Protein AF-A0A0J6SH55-F1 (afdb_monomer)

Foldseek 3Di:
DDDDPPDDPDDDDDPDDDPPPDDDDADQDWDKDWDWDDDPQGKIKIKIKTKHAPDPVSQKIKIKIWMWIKDGDPDPPWIKTKTKIKIKMWGNPDPVDIDIDIDIDIDMDTDDDD

Solvent-accessible surface area (backbone atoms only — not comparable to full-atom values): 6948 Å² total; per-residue (Å²): 142,88,86,79,89,86,76,81,84,76,82,76,87,70,100,79,69,87,79,79,80,76,76,83,73,70,44,88,60,72,49,77,47,76,49,77,48,79,53,72,66,73,17,37,36,38,38,39,39,38,35,12,51,79,39,96,86,54,44,31,30,28,35,39,38,39,36,46,34,41,44,39,45,98,52,90,88,38,45,32,42,38,42,36,42,36,46,36,40,37,34,54,79,47,102,91,38,74,49,73,50,76,52,78,47,79,46,80,48,65,61,82,86,132

Radius of gyration: 19.37 Å; Cα contacts (8 Å, |Δi|>4): 211; chains: 1; bounding box: 47×24×55 Å

Structure (mmCIF, N/CA/C/O backbone):
data_AF-A0A0J6SH55-F1
#
_entry.id   AF-A0A0J6SH55-F1
#
loop_
_atom_site.group_PDB
_atom_site.id
_atom_site.type_symbol
_atom_site.label_atom_id
_atom_site.label_alt_id
_atom_site.label_comp_id
_atom_site.label_asym_id
_atom_site.label_entity_id
_atom_site.label_seq_id
_atom_site.pdbx_PDB_ins_code
_atom_site.Cartn_x
_atom_site.Cartn_y
_atom_site.Cartn_z
_atom_site.occupancy
_atom_site.B_iso_or_equiv
_atom_site.auth_seq_id
_atom_site.auth_comp_id
_atom_site.auth_asym_id
_atom_site.auth_atom_id
_atom_site.pdbx_PDB_model_num
ATOM 1 N N . MET A 1 1 ? 29.056 -0.575 25.782 1.00 37.16 1 MET A N 1
ATOM 2 C CA . MET A 1 1 ? 28.087 0.495 26.114 1.00 37.16 1 MET A CA 1
ATOM 3 C C . MET A 1 1 ? 26.712 -0.150 26.171 1.00 37.16 1 MET A C 1
ATOM 5 O O . MET A 1 1 ? 26.297 -0.705 25.167 1.00 37.16 1 MET A O 1
ATOM 9 N N . LEU A 1 2 ? 26.099 -0.256 27.354 1.00 36.75 2 LEU A N 1
ATOM 10 C CA . LEU A 1 2 ? 25.108 -1.306 27.646 1.00 36.75 2 LEU A CA 1
ATOM 11 C C . LEU A 1 2 ? 23.937 -0.808 28.515 1.00 36.75 2 LEU A C 1
ATOM 13 O O . LEU A 1 2 ? 24.211 -0.288 29.595 1.00 36.75 2 LEU A O 1
ATOM 17 N N . LYS A 1 3 ? 22.677 -1.098 28.111 1.00 31.59 3 LYS A N 1
ATOM 18 C CA . LYS A 1 3 ? 21.582 -1.614 28.982 1.00 31.59 3 LYS A CA 1
ATOM 19 C C . LYS A 1 3 ? 20.344 -2.123 28.174 1.00 31.59 3 LYS A C 1
ATOM 21 O O . LYS A 1 3 ? 19.624 -1.310 27.614 1.00 31.59 3 LYS A O 1
ATOM 26 N N . GLY A 1 4 ? 20.057 -3.439 28.208 1.00 40.44 4 GLY A N 1
ATOM 27 C CA . GLY A 1 4 ? 18.721 -4.063 27.972 1.00 40.44 4 GLY A CA 1
ATOM 28 C C . GLY A 1 4 ? 18.433 -4.640 26.566 1.00 40.44 4 GLY A C 1
ATOM 29 O O . GLY A 1 4 ? 18.759 -3.972 25.597 1.00 40.44 4 GLY A O 1
ATOM 30 N N . PRO A 1 5 ? 17.863 -5.863 26.416 1.00 41.47 5 PRO A N 1
ATOM 31 C CA . PRO A 1 5 ? 18.180 -6.803 25.332 1.00 41.47 5 PRO A CA 1
ATOM 32 C C . PRO A 1 5 ? 17.570 -6.425 23.975 1.00 41.47 5 PRO A C 1
ATOM 34 O O . PRO A 1 5 ? 16.522 -6.913 23.565 1.00 41.47 5 PRO A O 1
ATOM 37 N N . SER A 1 6 ? 18.313 -5.624 23.223 1.00 39.66 6 SER A N 1
ATOM 38 C CA . SER A 1 6 ? 18.092 -5.262 21.816 1.00 39.66 6 SER A CA 1
ATOM 39 C C . SER A 1 6 ? 18.316 -6.429 20.826 1.00 39.66 6 SER A C 1
ATOM 41 O O . SER A 1 6 ? 18.564 -6.193 19.648 1.00 39.66 6 SER A O 1
ATOM 43 N N . GLY A 1 7 ? 18.297 -7.686 21.294 1.00 35.53 7 GLY A N 1
ATOM 44 C CA . GLY A 1 7 ? 18.912 -8.835 20.613 1.00 35.53 7 GLY A CA 1
ATOM 45 C C . GLY A 1 7 ? 17.975 -9.889 20.011 1.00 35.53 7 GLY A C 1
ATOM 46 O O . GLY A 1 7 ? 18.484 -10.852 19.453 1.00 35.53 7 GLY A O 1
ATOM 47 N N . ALA A 1 8 ? 16.645 -9.753 20.108 1.00 33.88 8 ALA A N 1
ATOM 48 C CA . ALA A 1 8 ? 15.715 -10.820 19.690 1.00 33.88 8 ALA A CA 1
ATOM 49 C C . ALA A 1 8 ? 14.815 -10.507 18.473 1.00 33.88 8 ALA A C 1
ATOM 51 O O . ALA A 1 8 ? 14.163 -11.420 17.980 1.00 33.88 8 ALA A O 1
ATOM 52 N N . LEU A 1 9 ? 14.761 -9.264 17.969 1.00 39.72 9 LEU A N 1
ATOM 53 C CA . LEU A 1 9 ? 13.836 -8.885 16.877 1.00 39.72 9 LEU A CA 1
ATOM 54 C C . LEU A 1 9 ? 14.500 -8.650 15.514 1.00 39.72 9 LEU A C 1
ATOM 56 O O . LEU A 1 9 ? 13.810 -8.622 14.501 1.00 39.72 9 LEU A O 1
ATOM 60 N N . TYR A 1 10 ? 15.826 -8.524 15.466 1.00 38.06 10 TYR A N 1
ATOM 61 C CA . TYR A 1 10 ? 16.564 -8.313 14.219 1.00 38.06 10 TYR A CA 1
ATOM 62 C C . TYR A 1 10 ? 17.313 -9.587 13.841 1.00 38.06 10 TYR A C 1
ATOM 64 O O . TYR A 1 10 ? 18.537 -9.684 13.919 1.00 38.06 10 TYR A O 1
ATOM 72 N N . GLY A 1 11 ? 16.535 -10.602 13.470 1.00 31.03 11 GLY A N 1
ATOM 73 C CA . GLY A 1 11 ? 17.050 -11.786 12.807 1.00 31.03 11 GLY A CA 1
ATOM 74 C C . GLY A 1 11 ? 17.587 -11.411 11.428 1.00 31.03 11 GLY A C 1
ATOM 75 O O . GLY A 1 11 ? 16.815 -11.113 10.527 1.00 31.03 11 GLY A O 1
ATOM 76 N N . ARG A 1 12 ? 18.915 -11.480 11.300 1.00 33.38 12 ARG A N 1
ATOM 77 C CA . ARG A 1 12 ? 19.710 -11.484 10.065 1.00 33.38 12 ARG A CA 1
ATOM 78 C C . ARG A 1 12 ? 19.737 -10.170 9.270 1.00 33.38 12 ARG A C 1
ATOM 80 O O . ARG A 1 12 ? 18.980 -9.922 8.344 1.00 33.38 12 ARG A O 1
ATOM 87 N N . SER A 1 13 ? 20.743 -9.387 9.638 1.00 31.44 13 SER A N 1
ATOM 88 C CA . SER A 1 13 ? 21.487 -8.456 8.795 1.00 31.44 13 SER A CA 1
ATOM 89 C C . SER A 1 13 ? 21.712 -8.959 7.360 1.00 31.44 13 SER A C 1
ATOM 91 O O . SER A 1 13 ? 22.339 -10.006 7.183 1.00 31.44 13 SER A O 1
ATOM 93 N N . ASP A 1 14 ? 21.344 -8.147 6.371 1.00 27.50 14 ASP A N 1
ATOM 94 C CA . ASP A 1 14 ? 22.058 -8.065 5.093 1.00 27.50 14 ASP A CA 1
ATOM 95 C C . ASP A 1 14 ? 22.918 -6.779 5.103 1.00 27.50 14 ASP A C 1
ATOM 97 O O . ASP A 1 14 ? 22.444 -5.721 5.538 1.00 27.50 14 ASP A O 1
ATOM 101 N N . PRO A 1 15 ? 24.203 -6.837 4.706 1.00 41.25 15 PRO A N 1
ATOM 102 C CA . PRO A 1 15 ? 25.140 -5.724 4.827 1.00 41.25 15 PRO A CA 1
ATOM 103 C C . PRO A 1 15 ? 24.866 -4.681 3.734 1.00 41.25 15 PRO A C 1
ATOM 105 O O . PRO A 1 15 ? 25.463 -4.708 2.666 1.00 41.25 15 PRO A O 1
ATOM 108 N N . GLY A 1 16 ? 23.935 -3.763 3.987 1.00 33.75 16 GLY A N 1
ATOM 109 C CA . GLY A 1 16 ? 23.610 -2.689 3.034 1.00 33.75 16 GLY A CA 1
ATOM 110 C C . GLY A 1 16 ? 22.941 -1.454 3.634 1.00 33.75 16 GLY A C 1
ATOM 111 O O . GLY A 1 16 ? 22.643 -0.509 2.910 1.00 33.75 16 GLY A O 1
ATOM 112 N N . GLY A 1 17 ? 22.732 -1.435 4.952 1.00 31.45 17 GLY A N 1
ATOM 113 C CA . GLY A 1 17 ? 21.969 -0.396 5.633 1.00 31.45 17 GLY A CA 1
ATOM 114 C C . GLY A 1 17 ? 20.529 -0.832 5.889 1.00 31.45 17 GLY A C 1
ATOM 115 O O . GLY A 1 17 ? 19.868 -1.442 5.053 1.00 31.45 17 GLY A O 1
ATOM 116 N N . THR A 1 18 ? 20.042 -0.532 7.087 1.00 32.19 18 THR A N 1
ATOM 117 C CA . THR A 1 18 ? 18.660 -0.799 7.476 1.00 32.19 18 THR A CA 1
ATOM 118 C C . THR A 1 18 ? 17.760 0.220 6.779 1.00 32.19 18 THR A C 1
ATOM 120 O O . THR A 1 18 ? 17.613 1.345 7.253 1.00 32.19 18 THR A O 1
ATOM 123 N N . ILE A 1 19 ? 17.166 -0.136 5.637 1.00 34.94 19 ILE A N 1
ATOM 124 C CA . ILE A 1 19 ? 16.074 0.660 5.069 1.00 34.94 19 ILE A CA 1
ATOM 125 C C . ILE A 1 19 ? 14.855 0.404 5.950 1.00 34.94 19 ILE A C 1
ATOM 127 O O . ILE A 1 19 ? 14.230 -0.652 5.882 1.00 34.94 19 ILE A O 1
ATOM 131 N N . ASN A 1 20 ? 14.538 1.365 6.812 1.00 33.50 20 ASN A N 1
ATOM 132 C CA . ASN A 1 20 ? 13.310 1.332 7.586 1.00 33.50 20 ASN A CA 1
ATOM 133 C C . ASN A 1 20 ? 12.135 1.623 6.640 1.00 33.50 20 ASN A C 1
ATOM 135 O O . ASN A 1 20 ? 11.857 2.779 6.321 1.00 33.50 20 ASN A O 1
ATOM 139 N N . ILE A 1 21 ? 11.475 0.578 6.139 1.00 38.53 21 ILE A N 1
ATOM 140 C CA . ILE A 1 21 ? 10.222 0.724 5.397 1.00 38.53 21 ILE A CA 1
ATOM 141 C C . ILE A 1 21 ? 9.124 0.954 6.438 1.00 38.53 21 ILE A C 1
ATOM 143 O O . ILE A 1 21 ? 8.527 0.016 6.952 1.00 38.53 21 ILE A O 1
ATOM 147 N N . LEU A 1 22 ? 8.883 2.219 6.780 1.00 37.94 22 LEU A N 1
ATOM 148 C CA . LEU A 1 22 ? 7.701 2.607 7.543 1.00 37.94 22 LEU A CA 1
ATOM 149 C C . LEU A 1 22 ? 6.475 2.425 6.641 1.00 37.94 22 LEU A C 1
ATOM 151 O O . LEU A 1 22 ? 6.277 3.180 5.687 1.00 37.94 22 LEU A O 1
ATOM 155 N N . THR A 1 23 ? 5.661 1.411 6.925 1.00 41.97 23 THR A N 1
ATOM 156 C CA . THR A 1 23 ? 4.373 1.197 6.261 1.00 41.97 23 THR A CA 1
ATOM 157 C C . THR A 1 23 ? 3.456 2.386 6.525 1.00 41.97 23 THR A C 1
ATOM 159 O O . THR A 1 23 ? 3.262 2.825 7.664 1.00 41.97 23 THR A O 1
ATOM 162 N N . LYS A 1 24 ? 2.893 2.939 5.450 1.00 45.34 24 LYS A N 1
ATOM 163 C CA . LYS A 1 24 ? 2.015 4.103 5.529 1.00 45.34 24 LYS A CA 1
ATOM 164 C C . LYS A 1 24 ? 0.728 3.691 6.268 1.00 45.34 24 LYS A C 1
ATOM 166 O O . LYS A 1 24 ? 0.015 2.791 5.835 1.00 45.34 24 LYS A O 1
ATOM 171 N N . GLN A 1 25 ? 0.439 4.342 7.393 1.00 46.59 25 GLN A N 1
ATOM 172 C CA . GLN A 1 25 ? -0.677 3.979 8.274 1.00 46.59 25 GLN A CA 1
ATOM 173 C C . GLN A 1 25 ? -2.047 4.291 7.634 1.00 46.59 25 GLN A C 1
ATOM 175 O O . GLN A 1 25 ? -2.133 5.206 6.808 1.00 46.59 25 GLN A O 1
ATOM 180 N N . PRO A 1 26 ? -3.120 3.561 7.985 1.00 46.88 26 PRO A N 1
ATOM 181 C CA . PRO A 1 26 ? -4.463 3.851 7.493 1.00 46.88 26 PRO A CA 1
ATOM 182 C C . PRO A 1 26 ? -4.926 5.245 7.939 1.00 46.88 26 PRO A C 1
ATOM 184 O O . PRO A 1 26 ? -4.773 5.614 9.103 1.00 46.88 26 PRO A O 1
ATOM 187 N N . VAL A 1 27 ? -5.483 6.017 7.008 1.00 57.28 27 VAL A N 1
ATOM 188 C CA . VAL A 1 27 ? -6.015 7.364 7.254 1.00 57.28 27 VAL A CA 1
ATOM 189 C C . VAL A 1 27 ? -7.538 7.258 7.343 1.00 57.28 27 VAL A C 1
ATOM 191 O O . VAL A 1 27 ? -8.144 6.518 6.573 1.00 57.28 27 VAL A O 1
ATOM 194 N N . ALA A 1 28 ? -8.170 7.973 8.276 1.00 56.09 28 ALA A N 1
ATOM 195 C CA . ALA A 1 28 ? -9.622 7.895 8.492 1.00 56.09 28 ALA A CA 1
ATOM 196 C C . ALA A 1 28 ? -10.456 8.457 7.322 1.00 56.09 28 ALA A C 1
ATOM 198 O O . ALA A 1 28 ? -11.653 8.196 7.232 1.00 56.09 28 ALA A O 1
ATOM 199 N N . LEU A 1 29 ? -9.832 9.224 6.424 1.00 71.06 29 LEU A N 1
ATOM 200 C CA . LEU A 1 29 ? -10.469 9.762 5.228 1.00 71.06 29 LEU A CA 1
ATOM 201 C C . LEU A 1 29 ? -10.127 8.890 4.014 1.00 71.06 29 LEU A C 1
ATOM 203 O O . LEU A 1 29 ? -8.953 8.548 3.840 1.00 71.06 29 LEU A O 1
ATOM 207 N N . PRO A 1 30 ? -11.117 8.547 3.170 1.00 82.06 30 PRO A N 1
ATOM 208 C CA . PRO A 1 30 ? -10.859 7.809 1.947 1.00 82.06 30 PRO A CA 1
ATOM 209 C C . PRO A 1 30 ? -9.988 8.640 1.004 1.00 82.06 30 PRO A C 1
ATOM 211 O O . PRO A 1 30 ? -10.253 9.821 0.773 1.00 82.06 30 PRO A O 1
ATOM 214 N N . PHE A 1 31 ? -8.959 8.014 0.445 1.00 86.12 31 PHE A N 1
ATOM 215 C CA . PHE A 1 31 ? -8.086 8.625 -0.546 1.00 86.12 31 PHE A CA 1
ATOM 216 C C . PHE A 1 31 ? -7.688 7.608 -1.614 1.00 86.12 31 PHE A C 1
ATOM 218 O O . PHE A 1 31 ? -7.644 6.399 -1.371 1.00 86.12 31 PHE A O 1
ATOM 225 N N . VAL A 1 32 ? -7.371 8.131 -2.794 1.00 88.94 32 VAL A N 1
ATOM 226 C CA . VAL A 1 32 ? -6.768 7.384 -3.895 1.00 88.94 32 VAL A CA 1
ATOM 227 C C . VAL A 1 32 ? -5.717 8.281 -4.531 1.00 88.94 32 VAL A C 1
ATOM 229 O O . VAL A 1 32 ? -6.013 9.405 -4.934 1.00 88.94 32 VAL A O 1
ATOM 232 N N . GLU A 1 33 ? -4.495 7.781 -4.617 1.00 84.44 33 GLU A N 1
ATOM 233 C CA . GLU A 1 33 ? -3.371 8.409 -5.293 1.00 84.44 33 GLU A CA 1
ATOM 234 C C . GLU A 1 33 ? -2.869 7.456 -6.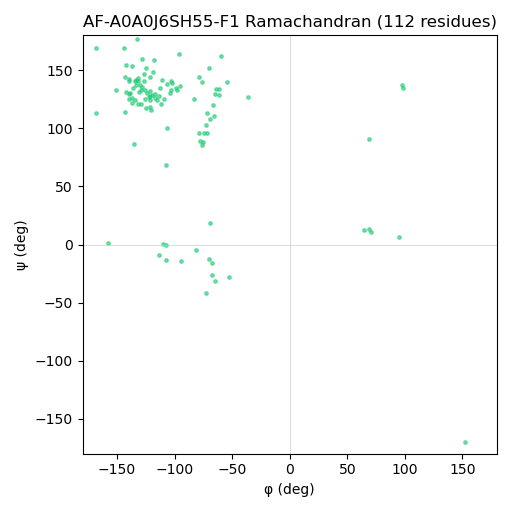377 1.00 84.44 33 GLU A C 1
ATOM 236 O O . GLU A 1 33 ? -2.672 6.264 -6.143 1.00 84.44 33 GLU A O 1
ATOM 241 N N . MET A 1 34 ? -2.670 7.983 -7.581 1.00 87.69 34 MET A N 1
ATOM 242 C CA . MET A 1 34 ? -2.074 7.246 -8.687 1.00 87.69 34 MET A CA 1
ATOM 243 C C . MET A 1 34 ? -1.027 8.122 -9.357 1.00 87.69 34 MET A C 1
ATOM 245 O O . MET A 1 34 ? -1.217 9.326 -9.521 1.00 87.69 34 MET A O 1
ATOM 249 N N . GLY A 1 35 ? 0.079 7.507 -9.755 1.00 81.94 35 GLY A N 1
ATOM 250 C CA . GLY A 1 35 ? 1.199 8.187 -10.388 1.00 81.94 35 GLY A CA 1
ATOM 251 C C . GLY A 1 35 ? 1.761 7.350 -11.521 1.00 81.94 35 GLY A C 1
ATOM 252 O O . GLY A 1 35 ? 1.825 6.127 -11.432 1.00 81.94 35 GLY A O 1
ATOM 253 N N . THR A 1 36 ? 2.170 8.005 -12.602 1.00 84.75 36 THR A N 1
ATOM 254 C CA . THR A 1 36 ? 2.920 7.362 -13.681 1.00 84.75 36 THR A CA 1
ATOM 255 C C . THR A 1 36 ? 4.164 8.181 -13.988 1.00 84.75 36 THR A C 1
ATOM 257 O O . THR A 1 36 ? 4.105 9.401 -14.110 1.00 84.75 36 THR A O 1
ATOM 260 N N . LEU A 1 37 ? 5.295 7.498 -14.093 1.00 79.06 37 LEU A N 1
ATOM 261 C CA . LEU A 1 37 ? 6.604 8.038 -14.419 1.00 79.06 37 LEU A CA 1
ATOM 262 C C . LEU A 1 37 ? 7.093 7.372 -15.697 1.00 79.06 37 LEU A C 1
ATOM 264 O O . LEU A 1 37 ? 7.133 6.147 -15.781 1.00 79.06 37 LEU A O 1
ATOM 268 N N . PHE A 1 38 ? 7.503 8.186 -16.661 1.00 84.38 38 PHE A N 1
ATOM 269 C CA . PHE A 1 38 ? 8.162 7.736 -17.880 1.00 84.38 38 PHE A CA 1
ATOM 270 C C . PHE A 1 38 ? 9.618 8.193 -17.849 1.00 84.38 38 PHE A C 1
ATOM 272 O O . PHE A 1 38 ? 9.921 9.291 -17.381 1.00 84.38 38 PHE A O 1
ATOM 279 N N . GLY A 1 39 ? 10.518 7.341 -18.323 1.00 76.06 39 GLY A N 1
ATOM 280 C CA . GLY A 1 39 ? 11.946 7.608 -18.395 1.00 76.06 39 GLY A CA 1
ATOM 281 C C . GLY A 1 39 ? 12.518 7.240 -19.757 1.00 76.06 39 GLY A C 1
ATOM 282 O O . GLY A 1 39 ? 11.827 6.725 -20.637 1.00 76.06 39 GLY A O 1
ATOM 283 N N . SER A 1 40 ? 13.8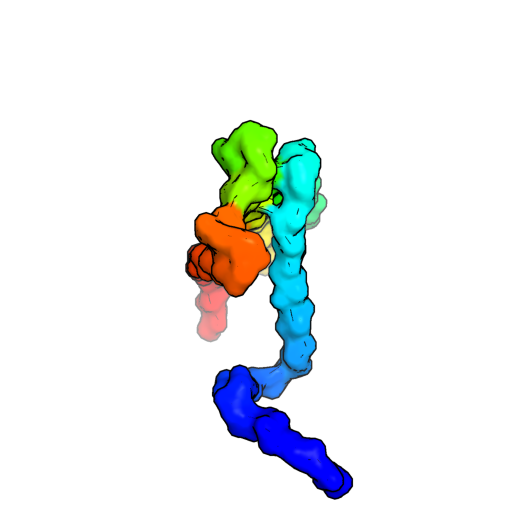08 7.508 -19.927 1.00 73.31 40 SER A N 1
ATOM 284 C CA . SER A 1 40 ? 14.542 7.131 -21.133 1.00 73.31 40 SER A CA 1
ATOM 285 C C . SER A 1 40 ? 14.520 5.616 -21.373 1.00 73.31 40 SER A C 1
ATOM 287 O O . SER A 1 40 ? 14.253 4.821 -20.468 1.00 73.31 40 SER A O 1
ATOM 289 N N . PHE A 1 41 ? 14.827 5.231 -22.613 1.00 70.19 41 PHE A N 1
ATOM 290 C CA . PHE A 1 41 ? 14.968 3.840 -23.057 1.00 70.19 41 PHE A CA 1
ATOM 291 C C . PHE A 1 41 ? 13.695 2.986 -22.990 1.00 70.19 41 PHE A C 1
ATOM 293 O O . PHE A 1 41 ? 13.797 1.793 -23.188 1.00 70.19 41 PHE A O 1
ATOM 300 N N . GLY A 1 42 ? 12.503 3.563 -22.786 1.00 69.38 42 GLY A N 1
ATOM 301 C CA . GLY A 1 42 ? 11.246 2.799 -22.683 1.00 69.38 42 GLY A CA 1
ATOM 302 C C . GLY A 1 42 ? 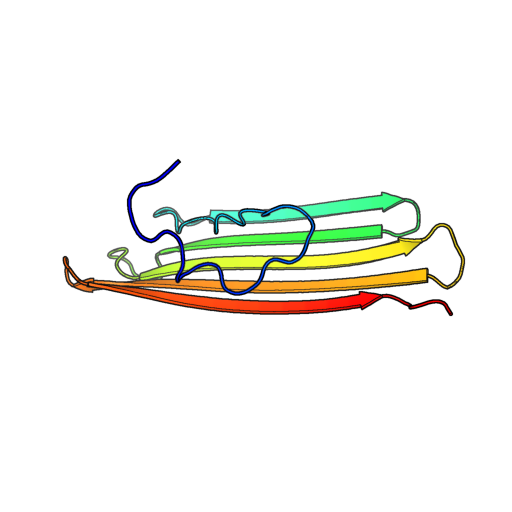10.839 2.465 -21.244 1.00 69.38 42 GLY A C 1
ATOM 303 O O . GLY A 1 42 ? 9.849 1.772 -21.019 1.00 69.38 42 GLY A O 1
ATOM 304 N N . THR A 1 43 ? 11.563 3.002 -20.256 1.00 78.19 43 THR A N 1
ATOM 305 C CA . THR A 1 43 ? 11.241 2.825 -18.838 1.00 78.19 43 THR A CA 1
ATOM 306 C C . THR A 1 43 ? 9.905 3.482 -18.491 1.00 78.19 43 THR A C 1
ATOM 308 O O . THR A 1 43 ? 9.695 4.669 -18.748 1.00 78.19 43 THR A O 1
ATOM 311 N N . ALA A 1 44 ? 9.021 2.737 -17.832 1.00 83.19 44 ALA A N 1
ATOM 312 C CA . ALA A 1 44 ? 7.756 3.243 -17.318 1.00 83.19 44 ALA A CA 1
ATOM 313 C C . ALA A 1 44 ? 7.463 2.655 -15.936 1.00 83.19 44 ALA A C 1
ATOM 315 O O . ALA A 1 44 ? 7.701 1.477 -15.678 1.00 83.19 44 ALA A O 1
ATOM 316 N N . ARG A 1 45 ? 6.920 3.469 -15.035 1.00 82.06 45 ARG A N 1
ATOM 317 C CA . ARG A 1 45 ? 6.522 3.055 -13.690 1.00 82.06 45 ARG A CA 1
ATOM 318 C C . ARG A 1 45 ? 5.173 3.650 -13.343 1.00 82.06 45 ARG A C 1
ATOM 320 O O . ARG A 1 45 ? 5.042 4.863 -13.275 1.00 82.06 45 ARG A O 1
ATOM 327 N N . THR A 1 46 ? 4.216 2.791 -13.040 1.00 85.12 46 THR A N 1
ATOM 328 C CA . THR A 1 46 ? 2.911 3.151 -12.494 1.00 85.12 46 THR A CA 1
ATOM 329 C C . THR A 1 46 ? 2.860 2.759 -11.024 1.00 85.12 46 THR A C 1
ATOM 331 O O . THR A 1 46 ? 3.361 1.701 -10.634 1.00 85.12 46 THR A O 1
ATOM 334 N N . THR A 1 47 ? 2.290 3.625 -10.200 1.00 86.56 47 THR A N 1
ATOM 335 C CA . THR A 1 47 ? 2.071 3.392 -8.775 1.00 86.56 47 THR A CA 1
ATOM 336 C C . THR A 1 47 ? 0.650 3.756 -8.407 1.00 86.56 47 THR A C 1
ATOM 338 O O . THR A 1 47 ? 0.132 4.764 -8.886 1.00 86.56 47 THR A O 1
ATOM 341 N N . ASP A 1 48 ? 0.075 2.990 -7.499 1.00 89.06 48 ASP A N 1
ATOM 342 C CA . ASP A 1 48 ? -1.233 3.241 -6.920 1.00 89.06 48 ASP A CA 1
ATOM 343 C C . ASP A 1 48 ? -1.171 3.083 -5.394 1.00 89.06 48 ASP A C 1
ATOM 345 O O . ASP A 1 48 ? -0.435 2.255 -4.848 1.00 89.06 48 ASP A O 1
ATOM 349 N N . ASP A 1 49 ? -1.894 3.949 -4.695 1.00 89.75 49 ASP A N 1
ATOM 350 C CA . ASP A 1 49 ? -2.037 3.947 -3.246 1.00 89.75 49 ASP A CA 1
ATOM 351 C C . ASP A 1 49 ? -3.467 4.358 -2.913 1.00 89.75 49 ASP A C 1
ATOM 353 O O . ASP A 1 49 ? -3.886 5.481 -3.185 1.00 89.75 49 ASP A O 1
ATOM 357 N N . ALA A 1 50 ? -4.228 3.438 -2.344 1.00 90.81 50 ALA A N 1
ATOM 358 C CA . ALA A 1 50 ? -5.597 3.687 -1.930 1.00 90.81 50 ALA A CA 1
ATOM 359 C C . ALA A 1 50 ? -5.765 3.297 -0.471 1.00 90.81 50 ALA A C 1
ATOM 361 O O . ALA A 1 50 ? -5.162 2.334 0.003 1.00 90.81 50 ALA A O 1
ATOM 362 N N . GLY A 1 51 ? -6.612 4.013 0.251 1.00 90.75 51 GLY A N 1
ATOM 363 C CA . GLY A 1 51 ? -6.930 3.650 1.621 1.00 90.75 51 GLY A CA 1
ATOM 364 C C . GLY A 1 51 ? -8.113 4.420 2.165 1.00 90.75 51 GLY A C 1
ATOM 365 O O . GLY A 1 51 ? -8.588 5.380 1.561 1.00 90.75 51 GLY A O 1
ATOM 366 N N . GLY A 1 52 ? -8.599 3.975 3.315 1.00 89.31 52 GLY A N 1
ATOM 367 C CA . GLY A 1 52 ? -9.744 4.582 3.980 1.00 89.31 52 GLY A CA 1
ATOM 368 C C . GLY A 1 52 ? -10.516 3.593 4.850 1.00 89.31 52 GLY A C 1
ATOM 369 O O . GLY A 1 52 ? -10.052 2.472 5.077 1.00 89.31 52 GLY A O 1
ATOM 370 N N . PRO A 1 53 ? -11.699 3.994 5.339 1.00 93.88 53 PRO A N 1
ATOM 371 C CA . PRO A 1 53 ? -12.583 3.113 6.087 1.00 93.88 53 PRO A CA 1
ATOM 372 C C . PRO A 1 53 ? -13.323 2.126 5.172 1.00 93.88 53 PRO A C 1
ATOM 374 O O . PRO A 1 53 ? -13.787 2.491 4.093 1.00 93.88 53 PRO A O 1
ATOM 377 N N . LEU A 1 54 ? -13.453 0.874 5.619 1.00 93.00 54 LEU A N 1
ATOM 378 C CA . LEU A 1 54 ? -14.325 -0.150 5.025 1.00 93.00 54 LEU A CA 1
ATOM 379 C C . LEU A 1 54 ? -15.698 -0.221 5.711 1.00 93.00 54 LEU A C 1
ATOM 381 O O . LEU A 1 54 ? -16.621 -0.825 5.169 1.00 93.00 54 LEU A O 1
ATOM 385 N N . THR A 1 55 ? -15.845 0.389 6.888 1.00 92.81 55 THR A N 1
ATOM 386 C CA . THR A 1 55 ? -17.096 0.440 7.654 1.00 92.81 55 THR A CA 1
ATOM 387 C C . THR A 1 55 ? -17.489 1.885 7.964 1.00 92.81 55 THR A C 1
ATOM 389 O O . THR A 1 55 ? -16.634 2.763 8.066 1.00 92.81 55 THR A O 1
ATOM 392 N N . GLN A 1 56 ? -18.791 2.156 8.113 1.00 91.00 56 GLN A N 1
ATOM 393 C CA . GLN A 1 56 ? -19.303 3.516 8.367 1.00 91.00 56 GLN A CA 1
ATOM 394 C C . GLN A 1 56 ? -18.848 4.097 9.713 1.00 91.00 56 GLN A C 1
ATOM 396 O O . GLN A 1 56 ? -18.680 5.305 9.838 1.00 91.00 56 GLN A O 1
ATOM 401 N N . ASP A 1 57 ? -18.653 3.235 10.709 1.00 91.00 57 ASP A N 1
ATOM 402 C CA . ASP A 1 57 ? -18.149 3.569 12.043 1.00 91.00 57 ASP A CA 1
ATOM 403 C C . ASP A 1 57 ? -16.614 3.701 12.090 1.00 91.00 57 ASP A C 1
ATOM 405 O O . ASP A 1 57 ? -16.061 4.055 13.128 1.00 91.00 57 ASP A O 1
ATOM 409 N N . GLY A 1 58 ? -15.913 3.408 10.987 1.00 90.94 58 GLY A N 1
ATOM 410 C CA . GLY A 1 58 ? -14.454 3.485 10.898 1.00 90.94 58 GLY A CA 1
ATOM 411 C C . GLY A 1 58 ? -13.705 2.409 11.693 1.00 90.94 58 GLY A C 1
ATOM 412 O O . GLY A 1 58 ? -12.488 2.513 11.840 1.00 90.94 58 GLY A O 1
ATOM 413 N N . SER A 1 59 ? -14.394 1.379 12.200 1.00 93.88 59 SER A N 1
ATOM 414 C CA . SER A 1 59 ? -13.767 0.284 12.954 1.00 93.88 59 SER A CA 1
ATOM 415 C C . SER A 1 59 ? -12.863 -0.594 12.091 1.00 93.88 59 SER A C 1
ATOM 417 O O . SER A 1 59 ? -11.905 -1.170 12.609 1.00 93.88 59 SER A O 1
ATOM 419 N N . VAL A 1 60 ? -13.114 -0.670 10.780 1.00 95.06 60 VAL A N 1
ATOM 420 C CA . VAL A 1 60 ? -12.241 -1.351 9.818 1.00 95.06 60 VAL A CA 1
ATOM 421 C C . VAL A 1 60 ? -11.659 -0.337 8.844 1.00 95.06 60 VAL A C 1
ATOM 423 O O . VAL A 1 60 ? -12.392 0.367 8.152 1.00 95.06 60 VAL A O 1
ATOM 426 N N . LEU A 1 61 ? -10.333 -0.304 8.744 1.00 93.38 61 LEU A N 1
ATOM 427 C CA . LEU A 1 61 ? -9.586 0.522 7.803 1.00 93.38 61 LEU A CA 1
ATOM 428 C C . LEU A 1 61 ? -8.769 -0.366 6.865 1.00 93.38 61 LEU A C 1
ATOM 430 O O . LEU A 1 61 ? -8.274 -1.418 7.271 1.00 93.38 61 LEU A O 1
ATOM 434 N N . TYR A 1 62 ? -8.571 0.078 5.630 1.00 94.06 62 TYR A N 1
ATOM 435 C CA . TYR A 1 62 ? -7.699 -0.595 4.674 1.00 94.06 62 TYR A CA 1
ATOM 436 C C . TYR A 1 62 ? -6.684 0.361 4.059 1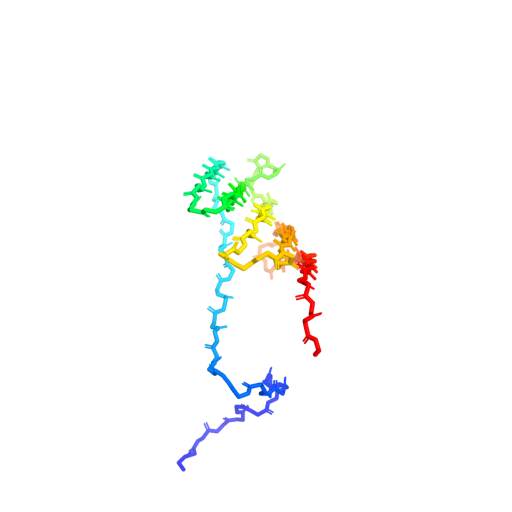.00 94.06 62 TYR A C 1
ATOM 438 O O . TYR A 1 62 ? -6.870 1.582 4.030 1.00 94.06 62 TYR A O 1
ATOM 446 N N . ARG A 1 63 ? -5.615 -0.230 3.531 1.00 93.19 63 ARG A N 1
ATOM 447 C CA . ARG A 1 63 ? -4.701 0.401 2.592 1.00 93.19 63 ARG A CA 1
ATOM 448 C C . ARG A 1 63 ? -4.243 -0.617 1.558 1.00 93.19 63 ARG A C 1
ATOM 450 O O . ARG A 1 63 ? -4.030 -1.781 1.879 1.00 93.19 63 ARG A O 1
ATOM 457 N N . PHE A 1 64 ? -4.069 -0.180 0.326 1.00 93.19 64 PHE A N 1
ATOM 458 C CA . PHE A 1 64 ? -3.496 -0.968 -0.748 1.00 93.19 64 PHE A CA 1
ATOM 459 C C . PHE A 1 64 ? -2.410 -0.162 -1.441 1.00 93.19 64 PHE A C 1
ATOM 461 O O . PHE A 1 64 ? -2.622 1.004 -1.768 1.00 93.19 64 PHE A O 1
ATOM 468 N N . ASN A 1 65 ? -1.240 -0.766 -1.640 1.00 87.50 65 ASN A N 1
ATOM 469 C CA . ASN A 1 65 ? -0.142 -0.174 -2.398 1.00 87.50 65 ASN A CA 1
ATOM 470 C C . ASN A 1 65 ? 0.229 -1.089 -3.565 1.00 87.50 65 ASN A C 1
ATOM 472 O O . ASN A 1 65 ? 0.577 -2.253 -3.348 1.00 87.50 65 ASN A O 1
ATOM 476 N N . GLY A 1 66 ? 0.201 -0.548 -4.778 1.00 87.56 66 GLY A N 1
ATOM 477 C CA . GLY A 1 66 ? 0.570 -1.236 -6.005 1.00 87.56 66 GLY A CA 1
ATOM 478 C C . GLY A 1 66 ? 1.706 -0.535 -6.748 1.00 87.56 66 GLY A C 1
ATOM 479 O O . GLY A 1 66 ? 1.847 0.691 -6.737 1.00 87.56 66 GLY A O 1
ATOM 480 N N . VAL A 1 67 ? 2.575 -1.331 -7.377 1.00 86.31 67 VAL A N 1
ATOM 481 C CA . VAL A 1 67 ? 3.600 -0.838 -8.307 1.00 86.31 67 VAL A CA 1
ATOM 482 C C . VAL A 1 67 ? 3.700 -1.773 -9.499 1.00 86.31 67 VAL A C 1
ATOM 484 O O . VAL A 1 67 ? 3.908 -2.974 -9.334 1.00 86.31 67 VAL A O 1
ATOM 487 N N . LEU A 1 68 ? 3.661 -1.195 -10.695 1.00 85.19 68 LEU A N 1
ATOM 488 C CA . LEU A 1 68 ? 4.018 -1.842 -11.951 1.00 85.19 68 LEU A CA 1
ATOM 489 C C . LEU A 1 68 ? 5.147 -1.037 -12.581 1.00 85.19 68 LEU A C 1
ATOM 491 O O . LEU A 1 68 ? 4.977 0.145 -12.866 1.00 85.19 68 LEU A O 1
ATOM 495 N N . ALA A 1 69 ? 6.310 -1.641 -12.777 1.00 82.62 69 ALA A N 1
ATOM 496 C CA . ALA A 1 69 ? 7.438 -0.972 -13.403 1.00 82.62 69 ALA A CA 1
ATOM 497 C C . ALA A 1 69 ? 8.075 -1.861 -14.462 1.00 82.62 69 ALA A C 1
ATOM 499 O O . ALA A 1 69 ? 8.307 -3.042 -14.217 1.00 82.62 69 ALA A O 1
ATOM 500 N N . ARG A 1 70 ? 8.398 -1.249 -15.595 1.00 80.88 70 ARG A N 1
ATOM 501 C CA . ARG A 1 70 ? 9.236 -1.795 -16.652 1.00 80.88 70 ARG A CA 1
ATOM 502 C C . ARG A 1 70 ? 10.469 -0.915 -16.777 1.00 80.88 70 ARG A C 1
ATOM 504 O O . ARG A 1 70 ? 10.344 0.308 -16.856 1.00 80.88 70 ARG A O 1
ATOM 511 N N . GLN A 1 71 ? 11.641 -1.525 -16.762 1.00 68.44 71 GLN A N 1
ATOM 512 C CA . GLN A 1 71 ? 12.920 -0.870 -16.992 1.00 68.44 71 GLN A CA 1
ATOM 513 C C . GLN A 1 71 ? 13.578 -1.520 -18.198 1.00 68.44 71 GLN A C 1
ATOM 515 O O . GLN A 1 71 ? 13.936 -2.692 -18.157 1.00 68.44 71 GLN A O 1
ATOM 520 N N . ASP A 1 72 ? 13.742 -0.726 -19.244 1.00 62.72 72 ASP A N 1
ATOM 521 C CA . ASP A 1 72 ? 14.503 -1.086 -20.432 1.00 62.72 72 ASP A CA 1
ATOM 522 C C . ASP A 1 72 ? 15.864 -0.358 -20.340 1.00 62.72 72 ASP A C 1
ATOM 524 O O . ASP A 1 72 ? 15.949 0.777 -19.851 1.00 62.72 72 ASP A O 1
ATOM 528 N N . SER A 1 73 ? 16.950 -1.027 -20.730 1.00 54.12 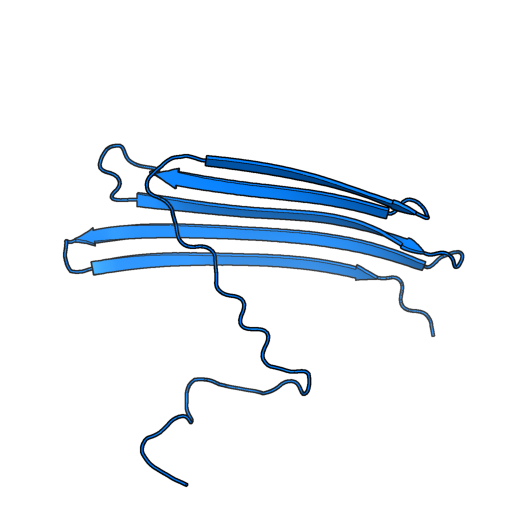73 SER A N 1
ATOM 529 C CA . SER A 1 73 ? 18.325 -0.527 -20.584 1.00 54.12 73 SER A CA 1
ATOM 530 C C . SER A 1 73 ? 18.860 0.145 -21.855 1.00 54.12 73 SER A C 1
ATOM 532 O O . SER A 1 73 ? 18.360 -0.059 -22.955 1.00 54.12 73 SER A O 1
ATOM 534 N N . PHE A 1 74 ? 19.950 0.908 -21.713 1.00 49.28 74 PHE A N 1
ATOM 535 C CA . PHE A 1 74 ? 20.750 1.412 -22.841 1.00 49.28 74 PHE A CA 1
ATOM 536 C C . PHE A 1 74 ? 21.546 0.306 -23.558 1.00 49.28 74 PHE A C 1
ATOM 538 O O . PHE A 1 74 ? 22.132 0.556 -24.610 1.00 49.28 74 PHE A O 1
ATOM 545 N N . ARG A 1 75 ? 21.632 -0.886 -22.951 1.00 47.38 75 ARG A N 1
ATOM 546 C CA . ARG A 1 75 ? 22.242 -2.085 -23.533 1.00 47.38 75 ARG A CA 1
ATOM 547 C C . ARG A 1 75 ? 21.150 -2.975 -24.115 1.00 47.38 75 ARG A C 1
ATOM 549 O O . ARG A 1 75 ? 20.172 -3.254 -23.420 1.00 47.38 75 ARG A O 1
ATOM 556 N N . ASP A 1 76 ? 21.355 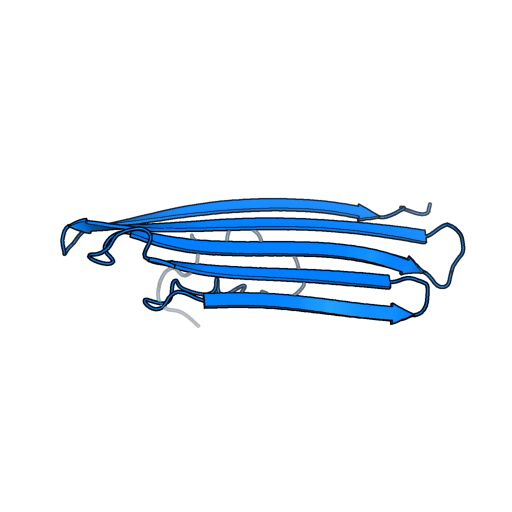-3.452 -25.339 1.00 49.53 76 ASP A N 1
ATOM 557 C CA . ASP A 1 76 ? 20.471 -4.435 -25.965 1.00 49.53 76 ASP A CA 1
ATOM 558 C C . ASP A 1 76 ? 20.316 -5.678 -25.063 1.00 49.53 76 ASP A C 1
ATOM 560 O O . ASP A 1 76 ? 21.285 -6.136 -24.457 1.00 49.53 76 ASP A O 1
ATOM 564 N N . TYR A 1 77 ? 19.093 -6.217 -24.983 1.00 50.44 77 TYR A N 1
ATOM 565 C CA . TYR A 1 77 ? 18.711 -7.431 -24.233 1.00 50.44 77 TYR A CA 1
ATOM 566 C C . TYR A 1 77 ? 18.753 -7.360 -22.694 1.00 50.44 77 TYR A C 1
ATOM 568 O O . TYR A 1 77 ? 18.635 -8.394 -22.040 1.00 50.44 77 TYR A O 1
ATOM 576 N N . VAL A 1 78 ? 18.864 -6.169 -22.092 1.00 52.81 78 VAL A N 1
ATOM 577 C CA . VAL A 1 78 ? 18.695 -5.996 -20.638 1.00 52.81 78 VAL A CA 1
ATOM 578 C C . VAL A 1 78 ? 17.357 -5.321 -20.349 1.00 52.81 78 VAL A C 1
ATOM 580 O O . VAL A 1 78 ? 17.227 -4.099 -20.452 1.00 52.81 78 VAL A O 1
ATOM 583 N N . ASP A 1 79 ? 16.376 -6.131 -19.960 1.00 62.81 79 ASP A N 1
ATOM 584 C CA . ASP A 1 79 ? 15.077 -5.686 -19.458 1.00 62.81 79 ASP A CA 1
ATOM 585 C C . ASP A 1 79 ? 14.834 -6.142 -18.012 1.00 62.81 79 ASP A C 1
ATOM 587 O O . ASP A 1 79 ? 15.467 -7.074 -17.488 1.00 62.81 79 ASP A O 1
ATOM 591 N N . GLY A 1 80 ? 13.922 -5.437 -17.346 1.00 69.81 80 GLY A N 1
ATOM 592 C CA . GLY A 1 80 ? 13.445 -5.810 -16.031 1.00 69.81 80 GLY A CA 1
ATOM 593 C C . GLY A 1 80 ? 12.015 -5.363 -15.764 1.00 69.81 80 GLY A C 1
ATOM 594 O O . GLY A 1 80 ? 11.664 -4.198 -15.940 1.00 69.81 80 GLY A O 1
ATOM 595 N N . ASP A 1 81 ? 11.210 -6.288 -15.2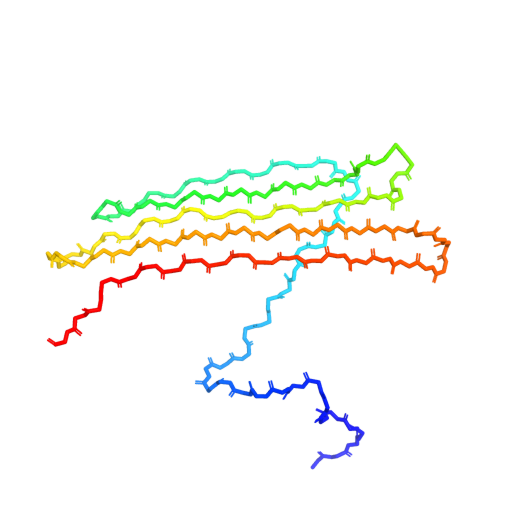48 1.00 82.00 81 ASP A N 1
ATOM 596 C CA . ASP A 1 81 ? 9.838 -6.046 -14.816 1.00 82.00 81 ASP A CA 1
ATOM 597 C C . ASP A 1 81 ? 9.725 -6.197 -13.299 1.00 82.00 81 ASP A C 1
ATOM 599 O O . ASP A 1 81 ? 10.177 -7.185 -12.707 1.00 82.00 81 ASP A O 1
ATOM 603 N N . ARG A 1 82 ? 9.043 -5.247 -12.662 1.00 82.25 82 ARG A N 1
ATOM 604 C CA . ARG A 1 82 ? 8.714 -5.280 -11.239 1.00 82.25 82 ARG A CA 1
ATOM 605 C C . ARG A 1 82 ? 7.221 -5.105 -11.026 1.00 82.25 82 ARG A C 1
ATOM 607 O O . ARG A 1 82 ? 6.636 -4.103 -11.426 1.00 82.25 82 ARG A O 1
ATOM 614 N N . VAL A 1 83 ? 6.640 -6.057 -10.305 1.00 86.50 83 VAL A N 1
ATOM 615 C CA . VAL A 1 83 ? 5.256 -6.012 -9.829 1.00 86.50 83 VAL A CA 1
ATOM 616 C C . VAL A 1 83 ? 5.263 -6.108 -8.311 1.00 86.50 83 VAL A C 1
ATOM 618 O O . VAL A 1 83 ? 5.876 -7.020 -7.753 1.00 86.50 83 VAL A O 1
ATOM 621 N N . LEU A 1 84 ? 4.590 -5.175 -7.642 1.00 85.19 84 LEU A N 1
ATOM 622 C CA . LEU A 1 84 ? 4.370 -5.196 -6.199 1.00 85.19 84 LEU A CA 1
ATOM 623 C C . LEU A 1 84 ? 2.891 -4.973 -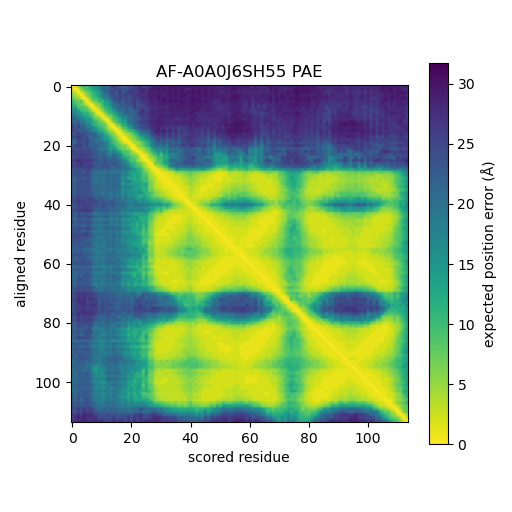5.897 1.00 85.19 84 LEU A C 1
ATOM 625 O O . LEU A 1 84 ? 2.271 -4.093 -6.486 1.00 85.19 84 LEU A O 1
ATOM 629 N N . ALA A 1 85 ? 2.365 -5.741 -4.949 1.00 91.44 85 ALA A N 1
ATOM 630 C CA . ALA A 1 85 ? 1.057 -5.525 -4.347 1.00 91.44 85 ALA A CA 1
ATOM 631 C C . ALA A 1 85 ? 1.170 -5.728 -2.833 1.00 91.44 85 ALA A C 1
ATOM 633 O O . ALA A 1 85 ? 1.661 -6.764 -2.384 1.00 91.44 85 ALA A O 1
ATOM 634 N N . ALA A 1 86 ? 0.734 -4.746 -2.053 1.00 90.62 86 ALA A N 1
ATOM 635 C CA . ALA A 1 86 ? 0.816 -4.767 -0.598 1.00 90.62 86 ALA A CA 1
ATOM 636 C C . ALA A 1 86 ? -0.504 -4.284 0.027 1.00 90.62 86 ALA A C 1
ATOM 638 O O . ALA A 1 86 ? -0.669 -3.085 0.272 1.00 90.62 86 ALA A O 1
ATOM 639 N N . PRO A 1 87 ? -1.482 -5.187 0.230 1.00 95.44 87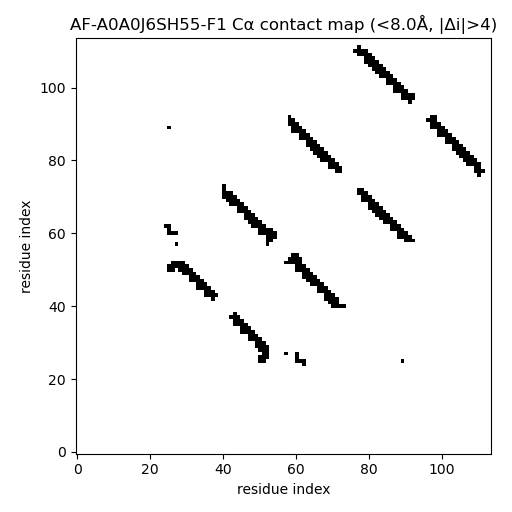 PRO A N 1
ATOM 640 C CA . PRO A 1 87 ? -2.686 -4.885 0.992 1.00 95.44 87 PRO A CA 1
ATOM 641 C C . PRO A 1 87 ? -2.431 -4.932 2.504 1.00 95.44 87 PRO A C 1
ATOM 643 O O . PRO A 1 87 ? -1.722 -5.800 3.018 1.00 95.44 87 PRO A O 1
ATOM 646 N N . VAL A 1 88 ? -3.098 -4.033 3.219 1.00 92.94 88 VAL A N 1
ATOM 647 C CA . VAL A 1 88 ? -3.156 -3.977 4.678 1.00 92.94 88 VAL A CA 1
ATOM 648 C C . VAL A 1 88 ? -4.594 -3.711 5.105 1.00 92.94 88 VAL A C 1
ATOM 650 O O . VAL A 1 88 ? -5.257 -2.826 4.565 1.00 92.94 88 VAL A O 1
ATOM 653 N N . VAL A 1 89 ? -5.073 -4.450 6.101 1.00 95.56 89 VAL A N 1
ATOM 654 C CA . VAL A 1 89 ? -6.373 -4.225 6.741 1.00 95.56 89 VAL A CA 1
ATOM 655 C C . VAL A 1 89 ? -6.172 -4.161 8.243 1.00 95.56 89 VAL A C 1
ATOM 657 O O . VAL A 1 89 ? -5.468 -4.984 8.822 1.00 95.56 89 VAL A O 1
ATOM 660 N N . SER A 1 90 ? -6.803 -3.187 8.885 1.00 94.38 90 SER A N 1
ATOM 661 C CA . SER A 1 90 ? -6.781 -3.026 10.328 1.00 94.38 90 SER A CA 1
ATOM 662 C C . SER A 1 90 ? -8.197 -2.952 10.873 1.00 94.38 90 SER A C 1
ATOM 664 O O . SER A 1 90 ? -9.027 -2.225 10.338 1.00 94.38 90 SER A O 1
ATOM 666 N N . TRP A 1 91 ? -8.467 -3.703 11.931 1.00 95.62 91 TRP A N 1
ATOM 667 C CA . TRP A 1 91 ? -9.776 -3.817 12.551 1.00 95.62 91 TRP A CA 1
ATOM 668 C C . TRP A 1 91 ? -9.672 -3.580 14.056 1.00 95.62 91 TRP A C 1
ATOM 670 O O . TRP A 1 91 ? -8.971 -4.298 14.771 1.00 95.62 91 TRP A O 1
ATOM 680 N N . GLN A 1 92 ? -10.389 -2.570 14.538 1.00 96.12 92 GLN A N 1
ATOM 681 C CA . GLN A 1 92 ? -10.632 -2.353 15.955 1.00 96.12 92 GLN A CA 1
ATOM 682 C C . GLN A 1 92 ? -11.743 -3.310 16.415 1.00 96.12 92 GLN A C 1
ATOM 684 O O . GLN A 1 92 ? -12.926 -3.039 16.228 1.00 96.12 92 GLN A O 1
ATOM 689 N N . VAL A 1 93 ? -11.356 -4.454 16.982 1.00 95.44 93 VAL A N 1
ATOM 690 C CA . VAL A 1 93 ? -12.288 -5.511 17.413 1.00 95.44 93 VAL A CA 1
ATOM 691 C C . VAL A 1 93 ? -13.051 -5.079 18.671 1.00 95.44 93 VAL A C 1
ATOM 693 O O . VAL A 1 93 ? -14.253 -5.292 18.785 1.00 95.44 93 VAL A O 1
ATOM 696 N N . THR A 1 94 ? -12.346 -4.452 19.614 1.00 94.38 94 THR A N 1
ATOM 697 C CA . THR A 1 94 ? -12.873 -3.841 20.851 1.00 94.38 94 THR A CA 1
ATOM 698 C C . THR A 1 94 ? -12.061 -2.576 21.149 1.00 94.38 94 THR A C 1
ATOM 700 O O . THR A 1 94 ? -11.014 -2.413 20.526 1.00 94.38 94 THR A O 1
ATOM 703 N N . PRO A 1 95 ? -12.436 -1.689 22.092 1.00 94.00 95 PRO A N 1
ATOM 704 C CA . PRO A 1 95 ? -11.610 -0.523 22.444 1.00 94.00 95 PRO A CA 1
ATOM 705 C C . PRO A 1 95 ? -10.152 -0.862 22.806 1.00 94.00 95 PRO A C 1
ATOM 707 O O . PRO A 1 95 ? -9.254 -0.071 22.532 1.00 94.00 95 PRO A O 1
ATOM 710 N N . ASP A 1 96 ? -9.913 -2.072 23.320 1.00 96.31 96 ASP A N 1
ATOM 711 C CA . ASP A 1 96 ? -8.604 -2.526 23.801 1.00 96.31 96 ASP A CA 1
ATOM 712 C C . ASP A 1 96 ? -7.928 -3.552 22.873 1.00 96.31 96 ASP A C 1
ATOM 714 O O . ASP A 1 96 ? -6.838 -4.038 23.165 1.00 96.31 96 ASP A O 1
ATOM 718 N N . THR A 1 97 ? -8.564 -3.940 21.762 1.00 94.69 97 THR A N 1
ATOM 719 C CA . THR A 1 97 ? -8.045 -4.972 20.848 1.00 94.69 97 THR A CA 1
ATOM 720 C C . THR A 1 97 ? -8.099 -4.511 19.402 1.00 94.69 97 THR A C 1
ATOM 722 O O . THR A 1 97 ? -9.170 -4.264 18.847 1.00 94.69 97 THR A O 1
ATOM 725 N N . LYS A 1 98 ? -6.927 -4.476 18.766 1.00 94.56 98 LYS A N 1
ATOM 726 C CA . LYS A 1 98 ? -6.753 -4.144 17.353 1.00 94.56 98 LYS A CA 1
ATOM 727 C C . LYS A 1 98 ? -6.059 -5.294 16.632 1.00 94.56 98 LYS A C 1
ATOM 729 O O . LYS A 1 98 ? -4.986 -5.726 17.048 1.00 94.56 98 LYS A O 1
ATOM 734 N N . LEU A 1 99 ? -6.662 -5.764 15.548 1.00 95.56 99 LEU A N 1
ATOM 735 C CA . LEU A 1 99 ? -6.092 -6.761 14.650 1.00 95.56 99 LEU A CA 1
ATOM 736 C C . LEU A 1 99 ? -5.614 -6.067 13.374 1.00 95.56 99 LEU A C 1
ATOM 738 O O . LEU A 1 99 ? -6.371 -5.323 12.760 1.00 95.56 99 LEU A O 1
ATOM 742 N N . THR A 1 100 ? -4.383 -6.334 12.948 1.00 94.19 100 THR A N 1
ATOM 743 C CA . THR A 1 100 ? -3.869 -5.868 11.654 1.00 94.19 100 THR A CA 1
ATOM 744 C C . THR A 1 100 ? -3.391 -7.068 10.853 1.00 94.19 100 THR A C 1
ATOM 746 O O . THR A 1 100 ? -2.646 -7.901 11.366 1.00 94.19 100 THR A O 1
ATOM 749 N N . VAL A 1 101 ? -3.840 -7.155 9.605 1.00 94.50 101 VAL A N 1
ATOM 750 C CA . VAL A 1 101 ? -3.462 -8.190 8.646 1.00 94.50 101 VAL A CA 1
ATOM 751 C C . VAL A 1 101 ? -2.761 -7.512 7.481 1.00 94.50 101 VAL A C 1
ATOM 753 O O . VAL A 1 101 ? -3.306 -6.592 6.871 1.00 94.50 101 VAL A O 1
ATOM 756 N N . GLU A 1 102 ? -1.556 -7.976 7.177 1.00 92.75 102 GLU A N 1
ATOM 757 C CA . GLU A 1 102 ? -0.703 -7.428 6.127 1.00 92.75 102 GLU A CA 1
ATOM 758 C C . GLU A 1 102 ? -0.276 -8.559 5.194 1.00 92.75 102 GLU A C 1
ATOM 760 O O . GLU A 1 102 ? 0.017 -9.671 5.641 1.00 92.75 102 GLU A O 1
ATOM 765 N N . ALA A 1 103 ? -0.227 -8.281 3.895 1.00 87.31 103 ALA A N 1
ATOM 766 C CA . ALA A 1 103 ? 0.371 -9.183 2.924 1.00 87.31 103 ALA A CA 1
ATOM 767 C C . ALA A 1 103 ? 1.221 -8.394 1.932 1.00 87.31 103 ALA A C 1
ATOM 769 O O . ALA A 1 103 ? 0.969 -7.222 1.662 1.00 87.31 103 ALA A O 1
ATOM 770 N N . GLN A 1 104 ? 2.226 -9.056 1.366 1.00 91.06 104 GLN A N 1
ATOM 771 C CA . GLN A 1 104 ? 3.062 -8.476 0.328 1.00 91.06 104 GLN A CA 1
ATOM 772 C C . GLN A 1 104 ? 3.356 -9.516 -0.746 1.00 91.06 104 GLN A C 1
ATOM 774 O O . GLN A 1 104 ? 3.838 -10.612 -0.465 1.00 91.06 104 GLN A O 1
ATOM 779 N N . TYR A 1 105 ? 3.126 -9.125 -1.991 1.00 85.62 105 TYR A N 1
ATOM 780 C CA . TYR A 1 105 ? 3.588 -9.823 -3.174 1.00 85.62 105 TYR A CA 1
ATOM 781 C C . TYR A 1 105 ? 4.603 -8.945 -3.897 1.00 85.62 105 TYR A C 1
ATOM 783 O O . TYR A 1 105 ? 4.329 -7.782 -4.188 1.00 85.62 105 TYR A O 1
ATOM 791 N N . LEU A 1 106 ? 5.778 -9.501 -4.185 1.00 84.94 106 LEU A N 1
ATOM 792 C CA . LEU A 1 106 ? 6.818 -8.846 -4.966 1.00 84.94 106 LEU A CA 1
ATOM 793 C C . LEU A 1 106 ? 7.366 -9.837 -5.985 1.00 84.94 106 LEU A C 1
ATOM 795 O O . LEU A 1 106 ? 7.855 -10.907 -5.625 1.00 84.94 106 LEU A O 1
ATOM 799 N N . ARG A 1 107 ? 7.332 -9.445 -7.255 1.00 84.88 107 ARG A N 1
ATOM 800 C CA . ARG A 1 107 ? 7.963 -10.173 -8.347 1.00 84.88 107 ARG A CA 1
ATOM 801 C C . ARG A 1 107 ? 8.897 -9.240 -9.092 1.00 84.88 107 ARG A C 1
ATOM 803 O O . ARG A 1 107 ? 8.441 -8.280 -9.704 1.00 84.88 107 ARG A O 1
ATOM 810 N N . ASN A 1 108 ? 10.180 -9.578 -9.068 1.00 84.06 108 ASN A N 1
ATOM 811 C CA . ASN A 1 108 ? 11.206 -8.930 -9.870 1.00 84.06 108 ASN A CA 1
ATOM 812 C C . ASN A 1 108 ? 11.706 -9.935 -10.903 1.00 84.06 108 ASN A C 1
ATOM 814 O O . ASN A 1 108 ? 12.188 -11.009 -10.542 1.00 84.06 108 ASN A O 1
ATOM 818 N N . ARG A 1 109 ? 11.584 -9.589 -12.178 1.00 77.44 109 ARG A N 1
ATOM 819 C CA . ARG A 1 109 ? 12.262 -10.269 -13.275 1.00 77.44 109 ARG A CA 1
ATOM 820 C C . ARG A 1 109 ? 13.322 -9.306 -13.781 1.00 77.44 109 ARG A C 1
ATOM 822 O O . ARG A 1 109 ? 12.996 -8.172 -14.089 1.00 77.44 109 ARG A O 1
ATOM 829 N N . ALA A 1 110 ? 14.564 -9.752 -13.821 1.00 71.75 110 ALA A N 1
ATOM 830 C CA . ALA A 1 110 ? 15.654 -9.042 -14.466 1.00 71.75 110 ALA A CA 1
ATOM 831 C C . ALA A 1 110 ? 16.385 -10.055 -15.338 1.00 71.75 110 ALA A C 1
ATOM 833 O O . ALA A 1 110 ? 16.532 -11.216 -14.937 1.00 71.75 110 ALA A O 1
ATOM 834 N N . THR A 1 111 ? 16.811 -9.632 -16.519 1.00 63.03 111 THR A N 1
ATOM 835 C CA . THR A 1 111 ? 17.674 -10.460 -17.357 1.00 63.03 111 THR A CA 1
ATOM 836 C C . THR A 1 111 ? 19.063 -10.501 -16.709 1.00 63.03 111 THR A C 1
ATOM 838 O O . THR A 1 111 ? 19.709 -9.466 -16.557 1.00 63.03 111 THR A O 1
ATOM 841 N N . PHE A 1 112 ? 19.480 -11.678 -16.229 1.00 50.09 112 PHE A N 1
ATOM 842 C CA . PHE A 1 112 ? 20.823 -11.899 -15.683 1.00 50.09 112 PHE A CA 1
ATOM 843 C C . PHE A 1 112 ? 21.780 -12.185 -16.839 1.00 50.09 112 PHE A C 1
ATOM 845 O O . PHE A 1 112 ? 21.520 -13.093 -17.626 1.00 50.09 112 PHE A O 1
ATOM 852 N N . ASP A 1 113 ? 22.863 -11.418 -16.924 1.00 53.16 113 ASP A N 1
ATOM 853 C CA . ASP A 1 113 ? 23.962 -11.664 -17.858 1.00 53.16 113 ASP A CA 1
ATOM 854 C C . ASP A 1 113 ? 25.071 -12.455 -17.144 1.00 53.16 113 ASP A C 1
ATOM 856 O O . ASP A 1 113 ? 25.381 -12.163 -15.981 1.00 53.16 113 ASP A O 1
ATOM 860 N N . CYS A 1 114 ? 25.620 -13.463 -17.824 1.00 40.09 114 CYS A N 1
ATOM 861 C CA . CYS A 1 114 ? 26.754 -14.280 -17.386 1.00 40.09 114 CYS A CA 1
ATOM 862 C C . CYS A 1 114 ? 27.953 -13.976 -18.282 1.00 40.09 114 CYS A C 1
ATOM 864 O O . CYS A 1 114 ? 27.799 -14.156 -19.511 1.00 40.09 114 CYS A O 1
#

Sequence (114 aa):
MLKGPSGALYGRSDPGGTINILTKQPVALPFVEMGTLFGSFGTARTTDDAGGPLTQDGSVLYRFNGVLARQDSFRDYVDGDRVLAAPVVSWQVTPDTKLTVEAQYLRNRATFDC

pLDDT: mean 71.58, std 22.72, range [27.5, 96.31]

InterPro domains:
  IPR036942 TonB-dependent receptor-like, beta-barrel domain superfamily [G3DSA:2.40.170.20] (30-113)
  IPR037066 TonB-dependent receptor, plug domain superfamily [G3DSA:2.170.130.10] (1-27)
  IPR039426 TonB-dependent receptor-like [PS52016] (1-114)
  IPR039426 TonB-dependent receptor-like [PTHR32552] (2-113)

Organism: NCBI:txid270351

Secondary structure (DSSP, 8-state):
---S-TTSS-----TT------PPPPPSS-EEEEEEEE-GGG-EEEEEEEEEESSTTS-EEEEEEEEEEEEE-SSTT-EEEEEEEEEEEEEEEETTEEEEEE--EEEEEE----

Nearest PDB structures (foldseek):
  6z8a-assembly1_A  TM=9.208E-01  e=3.968E-04  Pseudomonas aeruginosa PAO1
  3qlb-assembly2_B  TM=8.446E-01  e=2.219E-04  Pseudomonas fluorescens
  1xkh-assembly3_C  TM=8.489E-01  e=5.961E-04  Pseudomonas aeruginosa
  1xkw-assembly1_A  TM=9.383E-01  e=3.830E-03  Pseudomonas aeruginosa
  4cu4-assembly1_A  TM=8.645E-01  e=1.907E-03  Escherichia coli str. K-12 substr. MG1655

Mean predicted aligned error: 12.99 Å